Protein AF-A0A4Q3YS38-F1 (afdb_monomer)

Secondary structure (DSSP, 8-state):
--HHHHHHHHHHHHHHHHHHHHHHT-----HHHHHHHHHHHHHHHHHHHHHTTT------------TTSSHHHHHHHHHHHHHHHHHHTT--TT--EEEEEE--TT--HHHHHHHHHHHTT----S---HHHHHHHHHHHHHHTTEEEEEEE--

Solvent-accessible surface area (backbone atoms only — not comparable to full-atom values): 9127 Å² total; per-residue (Å²): 134,53,74,68,57,53,52,52,51,51,51,56,50,50,56,50,51,53,55,51,54,61,50,73,73,56,84,75,92,42,73,68,50,52,54,52,38,54,46,47,51,52,43,53,55,51,46,49,62,30,49,80,69,75,43,79,87,77,78,87,75,84,88,86,76,65,89,89,71,49,62,68,62,46,48,56,49,42,51,50,55,49,37,52,50,31,54,76,69,76,49,49,94,68,24,54,42,68,50,68,24,74,37,63,74,84,57,50,73,54,50,46,44,44,36,46,33,46,70,75,71,43,87,71,82,74,97,72,56,54,69,59,43,52,56,46,46,55,52,49,36,58,76,68,33,40,52,46,76,45,76,40,66,108

Structure (mmCIF, N/CA/C/O backbone):
data_AF-A0A4Q3YS38-F1
#
_entry.id   AF-A0A4Q3YS38-F1
#
loop_
_atom_site.group_PDB
_atom_site.id
_atom_site.type_symbol
_atom_site.label_atom_id
_atom_site.label_alt_id
_atom_site.label_comp_id
_atom_site.label_asym_id
_atom_site.label_entity_id
_atom_site.label_seq_id
_atom_site.pdbx_PDB_ins_code
_atom_site.Cartn_x
_atom_site.Cartn_y
_atom_site.Cartn_z
_atom_site.occupancy
_atom_site.B_iso_or_equiv
_atom_site.auth_seq_id
_atom_site.auth_comp_id
_atom_site.auth_asym_id
_atom_site.auth_atom_id
_atom_site.pdbx_PDB_model_num
ATOM 1 N N . MET A 1 1 ? 23.294 -2.837 -49.234 1.00 59.84 1 MET A N 1
ATOM 2 C CA . MET A 1 1 ? 23.012 -3.789 -48.146 1.00 59.84 1 MET A CA 1
ATOM 3 C C . MET A 1 1 ? 22.256 -4.953 -48.753 1.00 59.84 1 MET A C 1
ATOM 5 O O . MET A 1 1 ? 21.204 -4.727 -49.343 1.00 59.84 1 MET A O 1
ATOM 9 N N . THR A 1 2 ? 22.834 -6.148 -48.736 1.00 78.81 2 THR A N 1
ATOM 10 C CA . THR A 1 2 ? 22.194 -7.347 -49.299 1.00 78.81 2 THR A CA 1
ATOM 11 C C . THR A 1 2 ? 21.114 -7.867 -48.346 1.00 78.81 2 THR A C 1
ATOM 13 O O . THR A 1 2 ? 21.154 -7.606 -47.143 1.00 78.81 2 THR A O 1
ATOM 16 N N . THR A 1 3 ? 20.136 -8.619 -48.854 1.00 80.50 3 THR A N 1
ATOM 17 C CA . THR A 1 3 ? 19.065 -9.211 -48.030 1.00 80.50 3 THR A CA 1
ATOM 18 C C . THR A 1 3 ? 19.622 -10.068 -46.884 1.00 80.50 3 THR A C 1
ATOM 20 O O . THR A 1 3 ? 19.080 -10.053 -45.783 1.00 80.50 3 THR A O 1
ATOM 23 N N . ASN A 1 4 ? 20.758 -10.739 -47.099 1.00 79.56 4 ASN A N 1
ATOM 24 C CA . ASN A 1 4 ? 21.437 -11.531 -46.069 1.00 79.56 4 ASN A CA 1
ATOM 25 C C . ASN A 1 4 ? 22.068 -10.668 -44.964 1.00 79.56 4 ASN A C 1
ATOM 27 O O . ASN A 1 4 ? 22.013 -11.041 -43.794 1.00 79.56 4 ASN A O 1
ATOM 31 N N . GLU A 1 5 ? 22.611 -9.497 -45.305 1.00 80.94 5 GLU A N 1
ATOM 32 C CA . GLU A 1 5 ? 23.107 -8.534 -44.311 1.00 80.94 5 GLU A CA 1
ATOM 33 C C . GLU A 1 5 ? 21.957 -7.969 -43.465 1.00 80.94 5 GLU A C 1
ATOM 35 O O . GLU A 1 5 ? 22.089 -7.851 -42.247 1.00 80.94 5 GLU A O 1
ATOM 40 N N . ALA A 1 6 ? 20.806 -7.683 -44.085 1.00 82.94 6 ALA A N 1
ATOM 41 C CA . ALA A 1 6 ? 19.613 -7.213 -43.379 1.00 82.94 6 ALA A CA 1
ATOM 42 C C . ALA A 1 6 ? 19.082 -8.254 -42.376 1.00 82.94 6 ALA A C 1
ATOM 44 O O . ALA A 1 6 ? 18.800 -7.918 -41.225 1.00 82.94 6 ALA A O 1
ATOM 45 N N . LEU A 1 7 ? 19.003 -9.525 -42.789 1.00 85.75 7 LEU A N 1
ATOM 46 C CA . LEU A 1 7 ? 18.562 -10.635 -41.936 1.00 85.75 7 LEU A CA 1
ATOM 47 C C . LEU A 1 7 ? 19.502 -10.855 -40.743 1.00 85.75 7 LEU A C 1
ATOM 49 O O . LEU A 1 7 ? 19.035 -11.007 -39.614 1.00 85.75 7 LEU A O 1
ATOM 53 N N . ALA A 1 8 ? 20.820 -10.798 -40.961 1.00 87.38 8 ALA A N 1
ATOM 54 C CA . ALA A 1 8 ? 21.804 -10.937 -39.887 1.00 87.38 8 ALA A CA 1
ATOM 55 C C . ALA A 1 8 ? 21.721 -9.792 -38.858 1.00 87.38 8 ALA A C 1
ATOM 57 O O . ALA A 1 8 ? 21.836 -10.023 -37.651 1.00 87.38 8 ALA A O 1
ATOM 58 N N . VAL A 1 9 ? 21.486 -8.555 -39.316 1.00 91.12 9 VAL A N 1
ATOM 59 C CA . VAL A 1 9 ? 21.281 -7.394 -38.432 1.00 91.12 9 VAL A CA 1
ATOM 60 C C . VAL A 1 9 ? 19.989 -7.534 -37.626 1.00 91.12 9 VAL A C 1
ATOM 62 O O . VAL A 1 9 ? 20.001 -7.284 -36.417 1.00 91.12 9 VAL A O 1
ATOM 65 N N . MET A 1 10 ? 18.892 -7.964 -38.255 1.00 88.94 10 MET A N 1
ATOM 66 C CA . MET A 1 10 ? 17.620 -8.196 -37.563 1.00 88.94 10 MET A CA 1
ATOM 67 C C . MET A 1 10 ? 17.743 -9.273 -36.485 1.00 88.9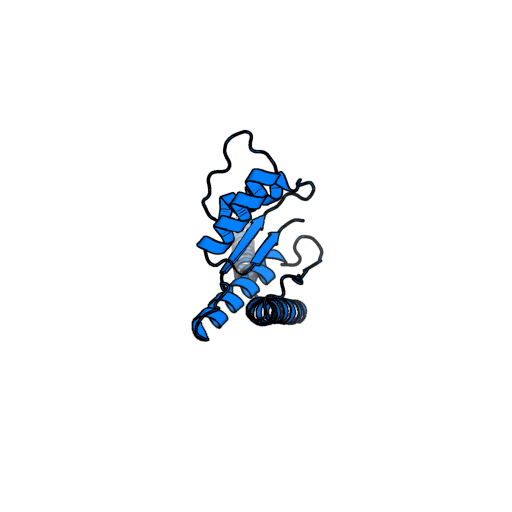4 10 MET A C 1
ATOM 69 O O . MET A 1 10 ? 17.306 -9.046 -35.358 1.00 88.94 10 MET A O 1
ATOM 73 N N . GLU A 1 11 ? 18.384 -10.402 -36.790 1.00 90.38 11 GLU A N 1
ATOM 74 C CA . GLU A 1 11 ? 18.528 -11.494 -35.825 1.00 90.38 11 GLU A CA 1
ATOM 75 C C . GLU A 1 11 ? 19.412 -11.084 -34.640 1.00 90.38 11 GLU A C 1
ATOM 77 O O . GLU A 1 11 ? 19.031 -11.261 -33.485 1.00 90.38 11 GLU A O 1
ATOM 82 N N . LYS A 1 12 ? 20.530 -10.390 -34.896 1.00 91.19 12 LYS A N 1
ATOM 83 C CA . LYS A 1 12 ? 21.373 -9.823 -33.829 1.00 91.19 12 LYS A CA 1
ATOM 84 C C . LYS A 1 12 ? 20.609 -8.829 -32.948 1.00 91.19 12 LYS A C 1
ATOM 86 O O . LYS A 1 12 ? 20.839 -8.770 -31.740 1.00 91.19 12 LYS A O 1
ATOM 91 N N . THR A 1 13 ? 19.725 -8.033 -33.547 1.00 90.69 13 THR A N 1
ATOM 92 C CA . THR A 1 13 ? 18.897 -7.055 -32.824 1.00 90.69 13 THR A CA 1
ATOM 93 C C . THR A 1 13 ? 17.852 -7.758 -31.962 1.00 90.69 13 THR A C 1
ATOM 95 O O . THR A 1 13 ? 17.691 -7.403 -30.797 1.00 90.69 13 THR A O 1
ATOM 98 N N . ARG A 1 14 ? 17.211 -8.807 -32.491 1.00 89.94 14 ARG A N 1
ATOM 99 C CA . ARG A 1 14 ? 16.252 -9.643 -31.760 1.00 89.94 14 ARG A CA 1
ATOM 100 C C . ARG A 1 14 ? 16.896 -10.327 -30.555 1.00 89.94 14 ARG A C 1
ATOM 102 O O . ARG A 1 14 ? 16.343 -10.243 -29.464 1.00 89.94 14 ARG A O 1
ATOM 109 N N . THR A 1 15 ? 18.071 -10.938 -30.716 1.00 91.38 15 THR A N 1
ATOM 110 C CA . THR A 1 15 ? 18.779 -11.597 -29.604 1.00 91.38 15 THR A CA 1
ATOM 111 C C . THR A 1 15 ? 19.145 -10.612 -28.498 1.00 91.38 15 THR A C 1
ATOM 113 O O . THR A 1 15 ? 18.986 -10.922 -27.321 1.00 91.38 15 THR A O 1
ATOM 116 N N . LYS A 1 16 ? 19.589 -9.399 -28.858 1.00 89.12 16 LYS A N 1
ATOM 117 C CA . LYS A 1 16 ? 19.848 -8.337 -27.875 1.00 89.12 16 LYS A CA 1
ATOM 118 C C . LYS A 1 16 ? 18.577 -7.915 -27.144 1.00 89.12 16 LYS A C 1
ATOM 120 O O . LYS A 1 16 ? 18.598 -7.849 -25.924 1.00 89.12 16 LYS A O 1
ATOM 125 N N . ALA A 1 17 ? 17.487 -7.672 -27.873 1.00 86.50 17 ALA A N 1
ATOM 126 C CA . ALA A 1 17 ? 16.210 -7.292 -27.275 1.00 86.50 17 ALA A CA 1
ATOM 127 C C . ALA A 1 17 ? 15.680 -8.376 -26.320 1.00 86.50 17 ALA A C 1
ATOM 129 O O . ALA A 1 17 ? 15.228 -8.051 -25.229 1.00 86.50 17 ALA A O 1
ATOM 130 N N . ALA A 1 18 ? 15.806 -9.655 -26.690 1.00 85.75 18 ALA A N 1
ATOM 131 C CA . ALA A 1 18 ? 15.428 -10.776 -25.833 1.00 85.75 18 ALA A CA 1
ATOM 132 C C . ALA A 1 18 ? 16.286 -10.857 -24.559 1.00 85.75 18 ALA A C 1
ATOM 134 O O . ALA A 1 18 ? 15.753 -11.076 -23.477 1.00 85.75 18 ALA A O 1
ATOM 135 N N . ALA A 1 19 ? 17.602 -10.643 -24.669 1.00 83.31 19 ALA A N 1
ATOM 136 C CA . ALA A 1 19 ? 18.494 -10.624 -23.511 1.00 83.31 19 ALA A CA 1
ATOM 137 C C . ALA A 1 19 ? 18.219 -9.432 -22.578 1.00 83.31 19 ALA A C 1
ATOM 139 O O . ALA A 1 19 ? 18.243 -9.599 -21.364 1.00 83.31 19 ALA A O 1
ATOM 140 N N . THR A 1 20 ? 17.930 -8.247 -23.127 1.00 81.69 20 THR A N 1
ATOM 141 C CA . THR A 1 20 ? 17.523 -7.076 -22.335 1.00 81.69 20 THR A CA 1
ATOM 142 C C . THR A 1 20 ? 16.200 -7.331 -21.618 1.00 81.69 20 THR A C 1
ATOM 144 O O . THR A 1 20 ? 16.141 -7.146 -20.411 1.00 81.69 20 THR A O 1
ATOM 147 N N . ALA A 1 21 ? 15.190 -7.858 -22.317 1.00 79.81 21 ALA A N 1
ATOM 148 C CA . ALA A 1 21 ? 13.904 -8.194 -21.707 1.00 79.81 21 ALA A CA 1
ATOM 149 C C . ALA A 1 21 ? 14.044 -9.237 -20.583 1.00 79.81 21 ALA A C 1
ATOM 151 O O . ALA A 1 21 ? 13.410 -9.116 -19.543 1.00 79.81 21 ALA A O 1
ATOM 152 N N . ALA A 1 22 ? 14.926 -10.230 -20.746 1.00 79.62 22 ALA A N 1
ATOM 153 C CA . ALA A 1 22 ? 15.203 -11.205 -19.690 1.00 79.62 22 ALA A CA 1
ATOM 154 C C . ALA A 1 22 ? 15.854 -10.578 -18.441 1.00 79.62 22 ALA A C 1
ATOM 156 O O . ALA A 1 22 ? 15.695 -11.099 -17.338 1.00 79.62 22 ALA A O 1
ATOM 157 N N . LEU A 1 23 ? 16.600 -9.479 -18.603 1.00 76.00 23 LEU A N 1
ATOM 158 C CA . LEU A 1 23 ? 17.175 -8.726 -17.487 1.00 76.00 23 LEU A CA 1
ATOM 159 C C . LEU A 1 23 ? 16.160 -7.776 -16.841 1.00 76.00 23 LEU A C 1
ATOM 161 O O . LEU A 1 23 ? 16.279 -7.532 -15.643 1.00 76.00 23 LEU A O 1
ATOM 165 N N . ASP A 1 24 ? 15.166 -7.287 -17.588 1.00 69.50 24 ASP A N 1
ATOM 166 C CA . ASP A 1 24 ? 14.082 -6.453 -17.047 1.00 69.50 24 ASP A CA 1
ATOM 167 C C . ASP A 1 24 ? 13.241 -7.212 -16.001 1.00 69.50 24 ASP A C 1
ATOM 169 O O . ASP A 1 24 ? 12.762 -6.614 -15.036 1.00 69.50 24 ASP A O 1
ATOM 173 N N . ASP A 1 25 ? 13.132 -8.538 -16.134 1.00 69.94 25 ASP A N 1
ATOM 174 C CA . ASP A 1 25 ? 12.451 -9.406 -15.163 1.00 69.94 25 ASP A CA 1
ATOM 175 C C . ASP A 1 25 ? 13.302 -9.716 -13.915 1.00 69.94 25 ASP A C 1
ATOM 177 O O . ASP A 1 25 ? 12.787 -10.204 -12.901 1.00 69.94 25 ASP A O 1
ATOM 181 N N . PHE A 1 26 ? 14.614 -9.452 -13.952 1.00 77.94 26 PHE A N 1
ATOM 182 C CA . PHE A 1 26 ? 15.507 -9.794 -12.850 1.00 77.94 26 PHE A CA 1
ATOM 183 C C . PHE A 1 26 ? 15.586 -8.667 -11.818 1.00 77.94 26 PHE A C 1
ATOM 185 O O . PHE A 1 26 ? 16.165 -7.604 -12.040 1.00 77.94 26 PHE A O 1
ATOM 192 N N . PHE A 1 27 ? 15.060 -8.928 -10.622 1.00 81.56 27 PHE A N 1
ATOM 193 C CA . PHE A 1 27 ? 15.185 -7.995 -9.510 1.00 81.56 27 PHE A CA 1
ATOM 194 C C . PHE A 1 27 ? 16.528 -8.149 -8.792 1.00 81.56 27 PHE A C 1
ATOM 196 O O . PHE A 1 27 ? 16.798 -9.177 -8.167 1.00 81.56 27 PHE A O 1
ATOM 203 N N . PHE A 1 28 ? 17.317 -7.078 -8.790 1.00 83.94 28 PHE A N 1
ATOM 204 C CA . PHE A 1 28 ? 18.528 -6.964 -7.985 1.00 83.94 28 PHE A CA 1
ATOM 205 C C . PHE A 1 28 ? 18.205 -6.346 -6.624 1.00 83.94 28 PHE A C 1
ATOM 207 O O . PHE A 1 28 ? 17.649 -5.250 -6.547 1.00 83.94 28 PHE A O 1
ATOM 214 N N . GLU A 1 29 ? 18.572 -7.030 -5.540 1.00 86.50 29 GLU A N 1
ATOM 215 C CA . GLU A 1 29 ? 18.450 -6.460 -4.200 1.00 86.50 29 GLU A CA 1
ATOM 216 C C . GLU A 1 29 ? 19.441 -5.305 -4.039 1.00 86.50 29 GLU A C 1
ATOM 218 O O . GLU A 1 29 ? 20.658 -5.483 -4.067 1.00 86.50 29 GLU A O 1
ATOM 223 N N . THR A 1 30 ? 18.899 -4.098 -3.903 1.00 90.56 30 THR A N 1
ATOM 224 C CA . THR A 1 30 ? 19.669 -2.875 -3.686 1.00 90.56 30 THR A CA 1
ATOM 225 C C . THR A 1 30 ? 19.660 -2.487 -2.213 1.00 90.56 30 THR A C 1
ATOM 227 O O . THR A 1 30 ? 18.808 -2.918 -1.431 1.00 90.56 30 THR A O 1
ATOM 230 N N . GLU A 1 31 ? 20.570 -1.597 -1.823 1.00 92.88 31 GLU A N 1
ATOM 231 C CA . GLU A 1 31 ? 20.527 -0.994 -0.491 1.00 92.88 31 GLU A CA 1
ATOM 232 C C . GLU A 1 31 ? 19.193 -0.276 -0.231 1.00 92.88 31 GLU A C 1
ATOM 234 O O . GLU A 1 31 ? 18.623 -0.410 0.851 1.00 92.88 31 GLU A O 1
ATOM 239 N N . THR A 1 32 ? 18.645 0.417 -1.235 1.00 92.88 32 THR A N 1
ATOM 240 C CA . THR A 1 32 ? 17.335 1.072 -1.140 1.00 92.88 32 THR A CA 1
ATOM 241 C C . THR A 1 32 ? 16.217 0.073 -0.855 1.00 92.88 32 THR A C 1
ATOM 243 O O . THR A 1 32 ? 15.387 0.339 0.015 1.00 92.88 32 THR A O 1
ATOM 246 N N . HIS A 1 33 ? 16.221 -1.088 -1.523 1.00 94.50 33 HIS A N 1
ATOM 247 C CA . HIS A 1 33 ? 15.271 -2.167 -1.241 1.00 94.50 33 HIS A CA 1
ATOM 248 C C . HIS A 1 33 ? 15.381 -2.649 0.210 1.00 94.50 33 HIS A C 1
ATOM 250 O O . HIS A 1 33 ? 14.375 -2.739 0.913 1.00 94.50 33 HIS A O 1
ATOM 256 N N . ARG A 1 34 ? 16.605 -2.899 0.690 1.00 95.50 34 ARG A N 1
ATOM 257 C CA . ARG A 1 34 ? 16.840 -3.337 2.071 1.00 95.50 34 ARG A CA 1
ATOM 258 C C . ARG A 1 34 ? 16.312 -2.321 3.090 1.00 95.50 34 ARG A C 1
ATOM 260 O O . ARG A 1 34 ? 15.600 -2.707 4.014 1.00 95.50 34 ARG A O 1
ATOM 267 N N . LEU A 1 35 ? 16.607 -1.035 2.892 1.00 96.00 35 LEU A N 1
ATOM 268 C CA . LEU A 1 35 ? 16.180 0.035 3.798 1.00 96.00 35 LEU A CA 1
ATOM 269 C C . LEU A 1 35 ? 14.656 0.188 3.846 1.00 96.00 35 LEU A C 1
ATOM 271 O O . LEU A 1 35 ? 14.083 0.296 4.933 1.00 96.00 35 LEU A O 1
ATOM 275 N N . ILE A 1 36 ? 13.977 0.184 2.691 1.00 96.25 36 ILE A N 1
ATOM 276 C CA . ILE A 1 36 ? 12.514 0.308 2.682 1.00 96.25 36 ILE A CA 1
ATOM 277 C C . ILE A 1 36 ? 11.847 -0.941 3.260 1.00 96.25 36 ILE A C 1
ATOM 279 O O . ILE A 1 36 ? 10.871 -0.809 3.997 1.00 96.25 36 ILE A O 1
ATOM 283 N N . ARG A 1 37 ? 12.410 -2.134 3.023 1.00 97.44 37 ARG A N 1
ATOM 284 C CA . ARG A 1 37 ? 11.943 -3.381 3.638 1.00 97.44 37 ARG A CA 1
ATOM 285 C C . ARG A 1 37 ? 12.011 -3.308 5.158 1.00 97.44 37 ARG A C 1
ATOM 287 O O . ARG A 1 37 ? 10.997 -3.498 5.823 1.00 97.44 37 ARG A O 1
ATOM 294 N N . GLU A 1 38 ? 13.174 -2.969 5.711 1.00 97.19 38 GLU A N 1
ATOM 295 C CA . GLU A 1 38 ? 13.355 -2.808 7.161 1.00 97.19 38 GLU A CA 1
ATOM 296 C C . GLU A 1 38 ? 12.399 -1.757 7.738 1.00 97.19 38 GLU A C 1
ATOM 298 O O . GLU A 1 38 ? 11.798 -1.953 8.802 1.00 97.19 38 GLU A O 1
ATOM 303 N N . ARG A 1 39 ? 12.191 -0.650 7.015 1.00 97.31 39 ARG A N 1
ATOM 304 C CA . ARG A 1 39 ? 11.251 0.391 7.431 1.00 97.31 39 ARG A CA 1
ATOM 305 C C . ARG A 1 39 ? 9.802 -0.100 7.449 1.00 97.31 39 ARG A C 1
ATOM 307 O O . ARG A 1 39 ? 9.102 0.172 8.421 1.00 97.31 39 ARG A O 1
ATOM 314 N N . VAL A 1 40 ? 9.347 -0.796 6.410 1.00 97.38 40 VAL A N 1
ATOM 315 C CA . VAL A 1 40 ? 7.981 -1.339 6.342 1.00 97.38 40 VAL A CA 1
ATOM 316 C C . VAL A 1 40 ? 7.765 -2.363 7.453 1.00 97.38 40 VAL A C 1
ATOM 318 O O . VAL A 1 40 ? 6.810 -2.237 8.217 1.00 97.38 40 VAL A O 1
ATOM 321 N N . PHE A 1 41 ? 8.692 -3.309 7.610 1.00 97.31 41 PHE A N 1
ATOM 322 C CA . PHE A 1 41 ? 8.597 -4.363 8.620 1.00 97.31 41 PHE A CA 1
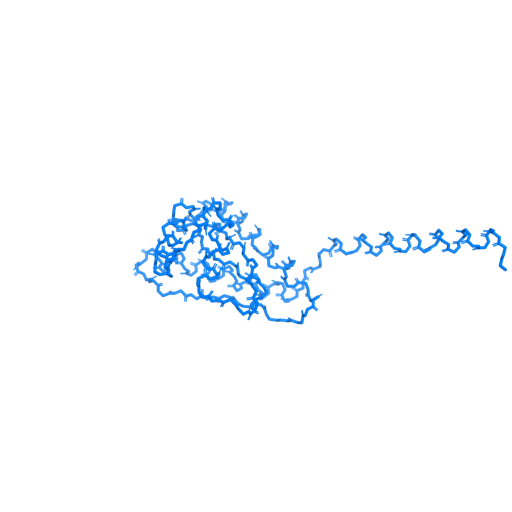ATOM 323 C C . PHE A 1 41 ? 8.551 -3.761 10.027 1.00 97.31 41 PHE A C 1
ATOM 325 O O . PHE A 1 41 ? 7.642 -4.052 10.799 1.00 97.31 41 PHE A O 1
ATOM 332 N N . SER A 1 42 ? 9.473 -2.848 10.347 1.00 96.81 42 SER A N 1
ATOM 333 C CA . SER A 1 42 ? 9.507 -2.208 11.668 1.00 96.81 42 SER A CA 1
ATOM 334 C C . SER A 1 42 ? 8.244 -1.402 11.985 1.00 96.81 42 SER A C 1
ATOM 336 O O . SER A 1 42 ? 7.789 -1.413 13.128 1.00 96.81 42 SER A O 1
ATOM 338 N N . VAL A 1 43 ? 7.650 -0.717 11.001 1.00 96.81 43 VAL A N 1
ATOM 339 C CA . VAL A 1 43 ? 6.395 0.028 11.194 1.00 96.81 43 VAL A CA 1
ATOM 340 C C . VAL A 1 43 ? 5.228 -0.915 11.481 1.00 96.81 43 VAL A C 1
ATOM 342 O O . VAL A 1 43 ? 4.438 -0.631 12.383 1.00 96.81 43 VAL A O 1
ATOM 345 N N . LEU A 1 44 ? 5.127 -2.028 10.755 1.00 96.44 44 LEU A N 1
ATOM 346 C CA . LEU A 1 44 ? 4.028 -2.980 10.912 1.00 96.44 44 LEU A CA 1
ATOM 347 C C . LEU A 1 44 ? 4.129 -3.770 12.224 1.00 96.44 44 LEU A C 1
ATOM 349 O O . LEU A 1 44 ? 3.131 -3.897 12.931 1.00 96.44 44 LEU A O 1
ATOM 353 N N . GLU A 1 45 ? 5.329 -4.194 12.622 1.00 95.31 45 GLU A N 1
ATOM 354 C CA . GLU A 1 45 ? 5.549 -4.849 13.922 1.00 95.31 45 GLU A CA 1
ATOM 355 C C . GLU A 1 45 ? 5.319 -3.889 15.102 1.00 95.31 45 GLU A C 1
ATOM 357 O O . GLU A 1 45 ? 4.724 -4.247 16.127 1.00 95.31 45 GLU A O 1
ATOM 362 N N . ALA A 1 46 ? 5.727 -2.623 14.956 1.00 95.25 46 ALA A N 1
ATOM 363 C CA . ALA A 1 46 ? 5.432 -1.603 15.956 1.00 95.25 46 ALA A CA 1
ATOM 364 C C . ALA A 1 46 ? 3.923 -1.339 16.065 1.00 95.25 46 ALA A C 1
ATOM 366 O O . ALA A 1 46 ? 3.419 -1.177 17.178 1.00 95.25 46 ALA A O 1
ATOM 367 N N . ARG A 1 47 ? 3.200 -1.302 14.936 1.00 95.19 47 ARG A N 1
ATOM 368 C CA . ARG A 1 47 ? 1.735 -1.181 14.909 1.00 95.19 47 ARG A CA 1
ATOM 369 C C . ARG A 1 47 ? 1.078 -2.322 15.677 1.00 95.19 47 ARG A C 1
ATOM 371 O O . ARG A 1 47 ? 0.248 -2.042 16.537 1.00 95.19 47 ARG A O 1
ATOM 378 N N . GLU A 1 48 ? 1.472 -3.562 15.406 1.00 94.62 48 GLU A N 1
ATOM 379 C CA . GLU A 1 48 ? 0.936 -4.753 16.075 1.00 94.62 48 GLU A CA 1
ATOM 380 C C . GLU A 1 48 ? 1.060 -4.637 17.603 1.00 94.62 48 GLU A C 1
ATOM 382 O O . GLU A 1 48 ? 0.073 -4.679 18.338 1.00 94.62 48 GLU A O 1
ATOM 387 N N . THR A 1 49 ? 2.276 -4.351 18.077 1.00 94.25 49 THR A N 1
ATOM 388 C CA . THR A 1 49 ? 2.578 -4.212 19.511 1.00 94.25 49 THR A CA 1
ATOM 389 C C . THR A 1 49 ? 1.812 -3.055 20.164 1.00 94.25 49 THR A C 1
ATOM 391 O O . THR A 1 49 ? 1.453 -3.112 21.343 1.00 94.25 49 THR A O 1
ATOM 394 N N . ARG A 1 50 ? 1.585 -1.966 19.422 1.00 95.25 50 ARG A N 1
ATOM 395 C CA . ARG A 1 50 ? 0.863 -0.782 19.909 1.00 95.25 50 ARG A CA 1
ATOM 396 C C . ARG A 1 50 ? -0.634 -1.037 20.013 1.00 95.25 50 ARG A C 1
ATOM 398 O O . ARG A 1 50 ? -1.221 -0.699 21.040 1.00 95.25 50 ARG A O 1
ATOM 405 N N . LEU A 1 51 ? -1.230 -1.663 19.000 1.00 94.31 51 LEU A N 1
ATOM 406 C CA . LEU A 1 51 ? -2.651 -2.004 19.002 1.00 94.31 51 LEU A CA 1
ATOM 407 C C . LEU A 1 51 ? -2.992 -2.984 20.128 1.00 94.31 51 LEU A C 1
ATOM 409 O O . LEU A 1 51 ? -3.975 -2.754 20.830 1.00 94.31 51 LEU A O 1
ATOM 413 N N . ALA A 1 52 ? -2.115 -3.954 20.415 1.00 94.62 52 ALA A N 1
ATOM 414 C CA . ALA A 1 52 ? -2.251 -4.856 21.566 1.00 94.62 52 ALA A CA 1
ATOM 415 C C . ALA A 1 52 ? -2.310 -4.123 22.926 1.00 94.62 52 ALA A C 1
ATOM 417 O O . ALA A 1 52 ? -2.779 -4.669 23.921 1.00 94.62 52 ALA A O 1
ATOM 418 N N . ARG A 1 53 ? -1.839 -2.870 22.986 1.00 95.81 53 ARG A N 1
ATOM 419 C CA . ARG A 1 53 ? -1.864 -2.006 24.179 1.00 95.81 53 ARG A CA 1
ATOM 420 C C . ARG A 1 53 ? -2.929 -0.907 24.107 1.00 95.81 53 ARG A C 1
ATOM 422 O O . ARG A 1 53 ? -2.916 -0.003 24.938 1.00 95.81 53 ARG A O 1
ATOM 429 N N . GLY A 1 54 ? -3.808 -0.935 23.104 1.00 94.50 54 GLY A N 1
ATOM 430 C CA . GLY A 1 54 ? -4.816 0.105 22.880 1.00 94.50 54 GLY A CA 1
ATOM 431 C C . GLY A 1 54 ? -4.238 1.449 22.417 1.00 94.50 54 GLY A C 1
ATOM 432 O O . GLY A 1 54 ? -4.873 2.486 22.601 1.00 94.50 54 GLY A O 1
ATOM 433 N N . LEU A 1 55 ? -3.032 1.461 21.837 1.00 93.69 55 LEU A N 1
ATOM 434 C CA . LEU A 1 55 ? -2.394 2.669 21.309 1.00 93.69 55 LEU A CA 1
ATOM 435 C C . LEU A 1 55 ? -2.677 2.805 19.808 1.00 93.69 55 LEU A C 1
ATOM 437 O O . LEU A 1 55 ? -2.198 2.012 18.999 1.00 93.69 55 LEU A O 1
ATOM 441 N N . TYR A 1 56 ? -3.427 3.843 19.433 1.00 88.81 56 TYR A N 1
ATOM 442 C CA . TYR A 1 56 ? -3.956 3.986 18.071 1.00 88.81 56 TYR A CA 1
ATOM 443 C C . TYR A 1 56 ? -3.130 4.867 17.130 1.00 88.81 56 TYR A C 1
ATOM 445 O O . TYR A 1 56 ? -3.343 4.803 15.924 1.00 88.81 56 TYR A O 1
ATOM 453 N N . GLU A 1 57 ? -2.181 5.663 17.628 1.00 88.12 57 GLU A N 1
ATOM 454 C CA . GLU A 1 57 ? -1.306 6.462 16.759 1.00 88.12 57 GLU A CA 1
ATOM 455 C C . GLU A 1 57 ? -0.410 5.536 15.913 1.00 88.12 57 GLU A C 1
ATOM 457 O O . GLU A 1 57 ? 0.282 4.664 16.454 1.00 88.12 57 GLU A O 1
ATOM 462 N N . GLN A 1 58 ? -0.415 5.751 14.594 1.00 84.06 58 GLN A N 1
ATOM 463 C CA . GLN A 1 58 ? 0.287 4.931 13.605 1.00 84.06 58 GLN A CA 1
ATOM 464 C C . GLN A 1 58 ? 1.424 5.698 12.931 1.00 84.06 58 GLN A C 1
ATOM 466 O O . GLN A 1 58 ? 1.392 6.922 12.817 1.00 84.06 58 GLN A O 1
ATOM 471 N N . LYS A 1 59 ? 2.429 4.961 12.456 1.00 92.00 59 LYS A N 1
ATOM 472 C CA . LYS A 1 59 ? 3.520 5.493 11.629 1.00 92.00 59 LYS A CA 1
ATOM 473 C C . LYS A 1 59 ? 3.392 4.963 10.204 1.00 92.00 59 LYS A C 1
ATOM 475 O O . LYS A 1 59 ? 2.758 3.939 9.982 1.00 92.00 59 LYS A O 1
ATOM 480 N N . GLY A 1 60 ? 4.022 5.656 9.260 1.00 92.62 60 GLY A N 1
ATOM 481 C CA . GLY A 1 60 ? 4.100 5.246 7.859 1.00 92.62 60 GLY A CA 1
ATOM 482 C C . GLY A 1 60 ? 5.532 5.022 7.376 1.00 92.62 60 GLY A C 1
ATOM 483 O O . GLY A 1 60 ? 6.515 5.381 8.043 1.00 92.62 60 GLY A O 1
ATOM 484 N N . ALA A 1 61 ? 5.627 4.445 6.184 1.00 94.88 61 ALA A N 1
ATOM 485 C CA . ALA A 1 61 ? 6.828 4.385 5.365 1.00 94.88 61 ALA A CA 1
ATOM 486 C C . ALA A 1 61 ? 6.563 5.144 4.059 1.00 94.88 61 ALA A C 1
ATOM 488 O O . ALA A 1 61 ? 5.441 5.124 3.559 1.00 94.88 61 ALA A O 1
ATOM 489 N N . ALA A 1 62 ? 7.583 5.811 3.525 1.00 94.31 62 ALA A N 1
ATOM 490 C CA . ALA A 1 62 ? 7.501 6.512 2.251 1.00 94.31 62 ALA A CA 1
ATOM 491 C C . ALA A 1 62 ? 8.733 6.168 1.415 1.00 94.31 62 ALA A C 1
ATOM 493 O O . ALA A 1 62 ? 9.858 6.225 1.917 1.00 94.31 62 ALA A O 1
ATOM 494 N N . LEU A 1 63 ? 8.510 5.819 0.149 1.00 94.69 63 LEU A N 1
ATOM 495 C CA . LEU A 1 63 ? 9.558 5.569 -0.833 1.00 94.69 63 LEU A CA 1
ATOM 496 C C . LEU A 1 63 ? 9.477 6.648 -1.912 1.00 94.69 63 LEU A C 1
ATOM 498 O O . LEU A 1 63 ? 8.544 6.669 -2.708 1.00 94.69 63 LEU A O 1
ATOM 502 N N . ILE A 1 64 ? 10.459 7.546 -1.930 1.00 92.75 64 ILE A N 1
ATOM 503 C CA . ILE A 1 64 ? 10.493 8.697 -2.837 1.00 92.75 64 ILE A CA 1
ATOM 504 C C . ILE A 1 64 ? 11.652 8.516 -3.811 1.00 92.75 64 ILE A C 1
ATOM 506 O O . ILE A 1 64 ? 12.769 8.188 -3.417 1.00 92.75 64 ILE A O 1
ATOM 510 N N . GLY A 1 65 ? 11.384 8.733 -5.094 1.00 90.88 65 GLY A N 1
ATOM 511 C CA . GLY A 1 65 ? 12.371 8.583 -6.155 1.00 90.88 65 GLY A CA 1
ATOM 512 C C . GLY A 1 65 ? 11.789 8.929 -7.524 1.00 90.88 65 GLY A C 1
ATOM 513 O O . GLY A 1 65 ? 10.563 9.004 -7.665 1.00 90.88 65 GLY A O 1
ATOM 514 N N . PRO A 1 66 ? 12.641 9.133 -8.541 1.00 91.12 66 PRO A N 1
ATOM 515 C CA . PRO A 1 66 ? 12.200 9.516 -9.878 1.00 91.12 66 PRO A CA 1
ATOM 516 C C . PRO A 1 66 ? 11.302 8.451 -10.530 1.00 91.12 66 PRO A C 1
ATOM 518 O O . PRO A 1 66 ? 11.243 7.292 -10.105 1.00 91.12 66 PRO A O 1
ATOM 521 N N . ALA A 1 67 ? 10.560 8.844 -11.567 1.00 88.00 67 ALA A N 1
ATOM 522 C CA . ALA A 1 67 ? 9.817 7.893 -12.391 1.00 88.00 67 ALA A CA 1
ATOM 523 C C . ALA A 1 67 ? 10.780 6.864 -13.013 1.00 88.00 67 ALA A C 1
ATOM 525 O O . ALA A 1 67 ? 11.914 7.197 -13.355 1.00 88.00 67 ALA A O 1
ATOM 526 N N . GLY A 1 68 ? 10.349 5.605 -13.112 1.00 85.88 68 GLY A N 1
ATOM 527 C CA . GLY A 1 68 ? 11.185 4.520 -13.637 1.00 85.88 68 GLY A CA 1
ATOM 528 C C . GLY A 1 68 ? 12.274 4.002 -12.686 1.00 85.88 68 GLY A C 1
ATOM 529 O O . GLY A 1 68 ? 12.996 3.087 -13.053 1.00 85.88 68 GLY A O 1
ATOM 530 N N . SER A 1 69 ? 12.381 4.500 -11.447 1.00 88.19 69 SER A N 1
ATOM 531 C CA . SER A 1 69 ? 13.393 4.024 -10.483 1.00 88.19 69 SER A CA 1
ATOM 532 C C . SER A 1 69 ? 13.054 2.686 -9.800 1.00 88.19 69 SER A C 1
ATOM 534 O O . SER A 1 69 ? 13.664 2.347 -8.789 1.00 88.19 69 SER A O 1
ATOM 536 N N . GLY A 1 70 ? 12.029 1.967 -10.272 1.00 89.25 70 GLY A N 1
ATOM 537 C CA . GLY A 1 70 ? 11.617 0.671 -9.718 1.00 89.25 70 GLY A CA 1
ATOM 538 C C . GLY A 1 70 ? 10.858 0.717 -8.383 1.00 89.25 70 GLY A C 1
ATOM 539 O O . GLY A 1 70 ? 10.824 -0.293 -7.688 1.00 89.25 70 GLY A O 1
ATOM 540 N N . LYS A 1 71 ? 10.249 1.851 -7.994 1.00 93.38 71 LYS A N 1
ATOM 541 C CA . LYS A 1 71 ? 9.517 1.989 -6.711 1.00 93.38 71 LYS A CA 1
ATOM 542 C C . LYS A 1 71 ? 8.392 0.971 -6.552 1.00 93.38 71 LYS A C 1
ATOM 544 O O . LYS A 1 71 ? 8.377 0.247 -5.562 1.00 93.38 71 LYS A O 1
ATOM 549 N N . SER A 1 72 ? 7.501 0.888 -7.539 1.00 92.56 72 SER A N 1
ATOM 550 C CA . SER A 1 72 ? 6.369 -0.040 -7.513 1.00 92.56 72 SER A CA 1
ATOM 551 C C . SER A 1 72 ? 6.854 -1.491 -7.465 1.00 92.56 72 SER A C 1
ATOM 553 O O . SER A 1 72 ? 6.351 -2.276 -6.669 1.00 92.56 72 SER A O 1
ATOM 555 N N . THR A 1 73 ? 7.912 -1.830 -8.213 1.00 92.31 73 THR A N 1
ATOM 556 C CA . THR A 1 73 ? 8.546 -3.159 -8.173 1.00 92.31 73 THR A CA 1
ATOM 557 C C . THR A 1 73 ? 9.136 -3.480 -6.797 1.00 92.31 73 THR A C 1
ATOM 559 O O . THR A 1 73 ? 8.905 -4.565 -6.265 1.00 92.31 73 THR A O 1
ATOM 562 N N . MET A 1 74 ? 9.869 -2.537 -6.192 1.00 94.62 74 MET A N 1
ATOM 563 C CA . MET A 1 74 ? 10.417 -2.695 -4.841 1.00 94.62 74 MET A CA 1
ATOM 564 C C . MET A 1 74 ? 9.303 -2.878 -3.807 1.00 94.62 74 MET A C 1
ATOM 566 O O . MET A 1 74 ? 9.373 -3.801 -3.001 1.00 94.62 74 MET A O 1
ATOM 570 N N . MET A 1 75 ? 8.262 -2.044 -3.844 1.00 96.06 75 MET A N 1
ATOM 571 C CA . MET A 1 75 ? 7.152 -2.128 -2.894 1.00 96.06 75 MET A CA 1
ATOM 572 C C . MET A 1 75 ? 6.337 -3.408 -3.056 1.00 96.06 75 MET A C 1
ATOM 574 O O . MET A 1 75 ? 6.031 -4.041 -2.050 1.00 96.06 75 MET A O 1
ATOM 578 N N . ALA A 1 76 ? 6.050 -3.843 -4.286 1.00 95.00 76 ALA A N 1
ATOM 579 C CA . ALA A 1 76 ? 5.369 -5.114 -4.537 1.00 95.00 76 ALA A CA 1
ATOM 580 C C . ALA A 1 76 ? 6.137 -6.295 -3.926 1.00 95.00 76 ALA A C 1
ATOM 582 O O . ALA A 1 76 ? 5.542 -7.184 -3.314 1.00 95.00 76 ALA A O 1
ATOM 583 N N . ARG A 1 77 ? 7.472 -6.276 -4.031 1.00 95.50 77 ARG A N 1
ATOM 584 C CA . ARG A 1 77 ? 8.330 -7.294 -3.423 1.00 95.50 77 ARG A CA 1
ATOM 585 C C . ARG A 1 77 ? 8.332 -7.218 -1.897 1.00 95.50 77 ARG A C 1
ATOM 587 O O . ARG A 1 77 ? 8.119 -8.243 -1.261 1.00 95.50 77 ARG A O 1
ATOM 594 N N . VAL A 1 78 ? 8.504 -6.029 -1.317 1.00 97.44 78 VAL A N 1
ATOM 595 C CA . VAL A 1 78 ? 8.475 -5.829 0.144 1.00 97.44 78 VAL A CA 1
ATOM 596 C C . VAL A 1 78 ? 7.138 -6.264 0.747 1.00 97.44 78 VAL A C 1
ATOM 598 O O . VAL A 1 78 ? 7.125 -6.900 1.797 1.00 97.44 78 VAL A O 1
ATOM 601 N N . ILE A 1 79 ? 6.022 -5.945 0.085 1.00 97.69 79 ILE A N 1
ATOM 602 C CA . ILE A 1 79 ? 4.680 -6.350 0.518 1.00 97.69 79 ILE A CA 1
ATOM 603 C C . ILE A 1 79 ? 4.569 -7.873 0.538 1.00 97.69 79 ILE A C 1
ATOM 605 O O . ILE A 1 79 ? 4.188 -8.435 1.562 1.00 97.69 79 ILE A O 1
ATOM 609 N N . ARG A 1 80 ? 4.965 -8.540 -0.554 1.00 96.88 80 ARG A N 1
ATOM 610 C CA . ARG A 1 80 ? 4.948 -10.004 -0.631 1.00 96.88 80 ARG A CA 1
ATOM 611 C C . ARG A 1 80 ? 5.822 -10.638 0.453 1.00 96.88 80 ARG A C 1
ATOM 613 O O . ARG A 1 80 ? 5.360 -11.525 1.159 1.00 96.88 80 ARG A O 1
ATOM 620 N N . GLU A 1 81 ? 7.055 -10.154 0.614 1.00 96.75 81 GLU A N 1
ATOM 621 C CA . GLU A 1 81 ? 7.989 -10.645 1.637 1.00 96.75 81 GLU A CA 1
ATOM 622 C C . GLU A 1 81 ? 7.415 -10.481 3.055 1.00 96.75 81 GLU A C 1
ATOM 624 O O . GLU A 1 81 ? 7.565 -11.378 3.884 1.00 96.75 81 GLU A O 1
ATOM 629 N N . TYR A 1 82 ? 6.734 -9.364 3.340 1.00 97.50 82 TYR A N 1
ATOM 630 C CA . TYR A 1 82 ? 6.073 -9.149 4.628 1.00 97.50 82 TYR A CA 1
ATOM 631 C C . TYR A 1 82 ? 4.915 -10.125 4.850 1.00 97.50 82 TYR A C 1
ATOM 633 O O . TYR A 1 82 ? 4.853 -10.760 5.901 1.00 97.50 82 TYR A O 1
ATOM 641 N N . GLU A 1 83 ? 4.009 -10.256 3.878 1.00 96.81 83 GLU A N 1
ATOM 642 C CA . GLU A 1 83 ? 2.844 -11.140 3.989 1.00 96.81 83 GLU A CA 1
ATOM 643 C C . GLU A 1 83 ? 3.270 -12.603 4.182 1.00 96.81 83 GLU A C 1
ATOM 645 O O . GLU A 1 83 ? 2.770 -13.278 5.084 1.00 96.81 83 GLU A O 1
ATOM 650 N N . GLU A 1 84 ? 4.249 -13.071 3.401 1.00 96.69 84 GLU A N 1
ATOM 651 C CA . GLU A 1 84 ? 4.827 -14.415 3.521 1.00 96.69 84 GLU A CA 1
ATOM 652 C C . GLU A 1 84 ? 5.472 -14.635 4.897 1.00 96.69 84 GLU A C 1
ATOM 654 O O . GLU A 1 84 ? 5.193 -15.638 5.561 1.00 96.69 84 GLU A O 1
ATOM 659 N N . ALA A 1 85 ? 6.294 -13.688 5.365 1.00 96.19 85 ALA A N 1
ATOM 660 C CA . ALA A 1 85 ? 6.943 -13.776 6.673 1.00 96.19 85 ALA A CA 1
ATOM 661 C C . ALA A 1 85 ? 5.929 -13.748 7.826 1.00 96.19 85 ALA A C 1
ATOM 663 O O . ALA A 1 85 ? 6.069 -14.493 8.801 1.00 96.19 85 ALA A O 1
ATOM 664 N N . ALA A 1 86 ? 4.892 -12.918 7.724 1.00 95.12 86 ALA A N 1
ATOM 665 C CA . ALA A 1 86 ? 3.835 -12.840 8.720 1.00 95.12 86 ALA A CA 1
ATOM 666 C C . ALA A 1 86 ? 3.072 -14.166 8.815 1.00 95.12 86 ALA A C 1
ATOM 668 O O . ALA A 1 86 ? 2.911 -14.687 9.916 1.00 95.12 86 ALA A O 1
ATOM 669 N N . VAL A 1 87 ? 2.679 -14.763 7.684 1.00 94.94 87 VAL A N 1
ATOM 670 C CA . VAL A 1 87 ? 2.020 -16.082 7.658 1.00 94.94 87 VAL A CA 1
ATOM 671 C C . VAL A 1 87 ? 2.937 -17.168 8.226 1.00 94.94 87 VAL A C 1
ATOM 673 O O . VAL A 1 87 ? 2.514 -17.930 9.097 1.00 94.94 87 VAL A O 1
ATOM 676 N N . ALA A 1 88 ? 4.204 -17.207 7.805 1.00 94.94 88 ALA A N 1
ATOM 677 C CA . ALA A 1 88 ? 5.176 -18.200 8.268 1.00 94.94 88 ALA A CA 1
ATOM 678 C C . ALA A 1 88 ? 5.471 -18.113 9.778 1.00 94.94 88 ALA A C 1
ATOM 680 O O . ALA A 1 88 ? 5.846 -19.110 10.392 1.00 94.94 88 ALA A O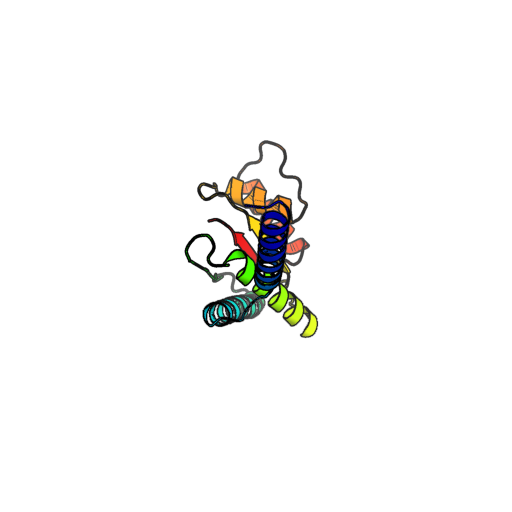 1
ATOM 681 N N . THR A 1 89 ? 5.283 -16.938 10.388 1.00 93.56 89 THR A N 1
ATOM 682 C CA . THR A 1 89 ? 5.517 -16.694 11.823 1.00 93.56 89 THR A CA 1
ATOM 683 C C . THR A 1 89 ? 4.245 -16.757 12.676 1.00 93.56 89 THR A C 1
ATOM 685 O O . THR A 1 89 ? 4.256 -16.309 13.819 1.00 93.56 89 THR A O 1
ATOM 688 N N . GLY A 1 90 ? 3.158 -17.340 12.155 1.00 88.69 90 GLY A N 1
ATOM 689 C CA . GLY A 1 90 ? 1.915 -17.563 12.908 1.00 88.69 90 GLY A CA 1
ATOM 690 C C . GLY A 1 90 ? 0.849 -16.478 12.732 1.00 88.69 90 GLY A C 1
ATOM 691 O O . GLY A 1 90 ? -0.141 -16.465 13.459 1.00 88.69 90 GLY A O 1
ATOM 692 N N . GLY A 1 91 ? 1.021 -15.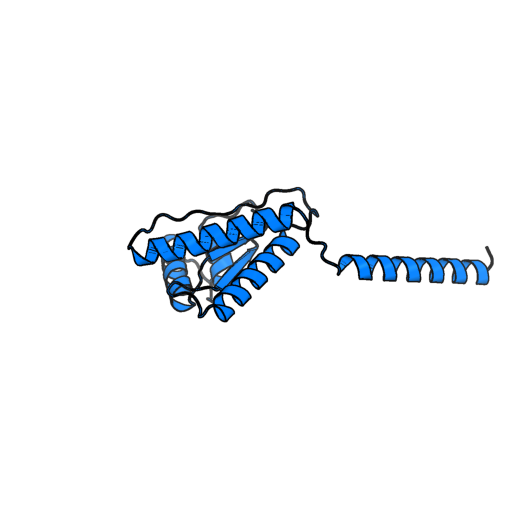588 11.756 1.00 90.31 91 GLY A N 1
ATOM 693 C CA . GLY A 1 91 ? 0.099 -14.496 11.464 1.00 90.31 91 GLY A CA 1
ATOM 694 C C . GLY A 1 91 ? 0.264 -13.298 12.399 1.00 90.31 91 GLY A C 1
ATOM 695 O O . GLY A 1 91 ? 1.242 -13.172 13.135 1.00 90.31 91 GLY A O 1
ATOM 696 N N . ARG A 1 92 ? -0.697 -12.377 12.324 1.00 93.75 92 ARG A N 1
ATOM 697 C CA . ARG A 1 92 ? -0.788 -11.161 13.142 1.00 93.75 92 ARG A CA 1
ATOM 698 C C . ARG A 1 92 ? -2.244 -10.976 13.564 1.00 93.75 92 ARG A C 1
ATOM 700 O O . ARG A 1 92 ? -3.140 -11.166 12.736 1.00 93.75 92 ARG A O 1
ATOM 707 N N . GLU A 1 93 ? -2.471 -10.627 14.826 1.00 93.38 93 GLU A N 1
ATOM 708 C CA . GLU A 1 93 ? -3.790 -10.404 15.428 1.00 93.38 93 GLU A CA 1
ATOM 709 C C . GLU A 1 93 ? -4.538 -9.290 14.688 1.00 93.38 93 GLU A C 1
ATOM 711 O O . GLU A 1 93 ? -5.696 -9.457 14.297 1.00 93.38 93 GLU A O 1
ATOM 716 N N . PHE A 1 94 ? -3.850 -8.181 14.398 1.00 93.12 94 PHE A N 1
ATOM 717 C CA . PHE A 1 94 ? -4.447 -7.007 13.751 1.00 93.12 94 PHE A CA 1
ATOM 718 C C . PHE A 1 94 ? -4.260 -6.988 12.229 1.00 93.12 94 PHE A C 1
ATOM 720 O O . PHE A 1 94 ? -4.262 -5.913 11.610 1.00 93.12 94 PHE A O 1
ATOM 727 N N . GLY A 1 95 ? -4.124 -8.180 11.640 1.00 93.81 95 GLY A N 1
ATOM 728 C CA . GLY A 1 95 ? -3.982 -8.396 10.208 1.00 93.81 95 GLY A CA 1
ATOM 729 C C . GLY A 1 95 ? -2.540 -8.344 9.715 1.00 93.81 95 GLY A C 1
ATOM 730 O O . GLY A 1 95 ? -1.675 -7.728 10.328 1.00 93.81 95 GLY A O 1
ATOM 731 N N . HIS A 1 96 ? -2.296 -8.987 8.574 1.00 94.19 96 HIS A N 1
ATOM 732 C CA . HIS A 1 96 ? -0.979 -9.038 7.922 1.00 94.19 96 HIS A CA 1
ATOM 733 C C . HIS A 1 96 ? -1.026 -8.681 6.433 1.00 94.19 96 HIS A C 1
ATOM 735 O O . HIS A 1 96 ? 0.016 -8.588 5.800 1.00 94.19 96 HIS A O 1
ATOM 741 N N . ARG A 1 97 ? -2.217 -8.476 5.861 1.00 96.25 97 ARG A N 1
ATOM 742 C CA . ARG A 1 97 ? -2.366 -8.152 4.439 1.00 96.25 97 ARG A CA 1
ATOM 743 C C . ARG A 1 97 ? -2.155 -6.666 4.184 1.00 96.25 97 ARG A C 1
ATOM 745 O O . ARG A 1 97 ? -2.614 -5.841 4.977 1.00 96.25 97 ARG A O 1
ATOM 752 N N . ILE A 1 98 ? -1.533 -6.314 3.067 1.00 97.38 98 ILE A N 1
ATOM 753 C CA . ILE A 1 98 ? -1.352 -4.929 2.632 1.00 97.38 98 ILE A CA 1
ATOM 754 C C . ILE A 1 98 ? -2.120 -4.732 1.330 1.00 97.38 98 ILE A C 1
ATOM 756 O O . ILE A 1 98 ? -1.823 -5.347 0.310 1.00 97.38 98 ILE A O 1
ATOM 760 N N . VAL A 1 99 ? -3.113 -3.844 1.348 1.00 97.12 99 VAL A N 1
ATOM 761 C CA . VAL A 1 99 ? -3.835 -3.478 0.124 1.00 97.12 99 VAL A CA 1
ATOM 762 C C . VAL A 1 99 ? -3.066 -2.386 -0.609 1.00 97.12 99 VAL A C 1
ATOM 764 O O . VAL A 1 99 ? -2.723 -1.369 -0.010 1.00 97.12 99 VAL A O 1
ATOM 767 N N . SER A 1 100 ? -2.789 -2.589 -1.895 1.00 97.06 100 SER A N 1
ATOM 768 C CA . SER A 1 100 ? -2.172 -1.574 -2.753 1.00 97.06 100 SER A CA 1
ATOM 769 C C . SER A 1 100 ? -3.233 -0.898 -3.601 1.00 97.06 100 SER A C 1
ATOM 771 O O . SER A 1 100 ? -3.996 -1.596 -4.254 1.00 97.06 100 SER A O 1
ATOM 773 N N . ALA A 1 101 ? -3.256 0.431 -3.616 1.00 95.62 101 ALA A N 1
ATOM 774 C CA . ALA A 1 101 ? -4.129 1.215 -4.479 1.00 95.62 101 ALA A CA 1
ATOM 775 C C . ALA A 1 101 ? -3.316 2.267 -5.233 1.00 95.62 101 ALA A C 1
ATOM 777 O O . ALA A 1 101 ? -2.517 2.989 -4.635 1.00 95.62 101 ALA A O 1
ATOM 778 N N . ILE A 1 102 ? -3.554 2.373 -6.539 1.00 93.25 102 ILE A N 1
ATOM 779 C CA . ILE A 1 102 ? -3.011 3.459 -7.356 1.00 93.25 102 ILE A CA 1
ATOM 780 C C . ILE A 1 102 ? -3.925 4.666 -7.181 1.00 93.25 102 ILE A C 1
ATOM 782 O O . ILE A 1 102 ? -5.137 4.585 -7.418 1.00 93.25 102 ILE A O 1
ATOM 786 N N . VAL A 1 103 ? -3.349 5.781 -6.748 1.00 90.12 103 VAL A N 1
ATOM 787 C CA . VAL A 1 103 ? -4.080 7.015 -6.481 1.00 90.12 103 VAL A CA 1
ATOM 788 C C . VAL A 1 103 ? -3.503 8.117 -7.363 1.00 90.12 103 VAL A C 1
ATOM 790 O O . VAL A 1 103 ? -2.301 8.330 -7.348 1.00 90.12 103 VAL A O 1
ATOM 793 N N . PRO A 1 104 ? -4.326 8.845 -8.135 1.00 80.50 104 PRO A N 1
ATOM 794 C CA . PRO A 1 104 ? -3.813 9.929 -8.960 1.00 80.50 104 PRO A CA 1
ATOM 795 C C . PRO A 1 104 ? -3.255 11.056 -8.078 1.00 80.50 104 PRO A C 1
ATOM 797 O O . PRO A 1 104 ? -3.885 11.427 -7.090 1.00 80.50 104 PRO A O 1
ATOM 800 N N . GLY A 1 105 ? -2.152 11.692 -8.489 1.00 77.44 105 GLY A N 1
ATOM 801 C CA . GLY A 1 105 ? -1.460 12.740 -7.709 1.00 77.44 105 GLY A CA 1
ATOM 802 C C . GLY A 1 105 ? -2.269 14.005 -7.347 1.00 77.44 105 GLY A C 1
ATOM 803 O O . GLY A 1 105 ? -1.759 14.911 -6.696 1.00 77.44 105 GLY A O 1
ATOM 804 N N . LYS A 1 106 ? -3.542 14.108 -7.754 1.00 81.88 106 LYS A N 1
ATOM 805 C CA . LYS A 1 106 ? -4.512 15.113 -7.270 1.00 81.88 106 LYS A CA 1
ATOM 806 C C . LYS A 1 106 ? -5.807 14.451 -6.788 1.00 81.88 106 LYS A C 1
ATOM 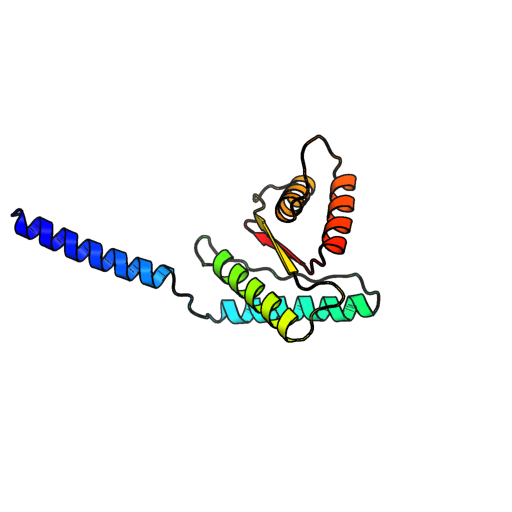808 O O . LYS A 1 106 ? -6.895 14.824 -7.222 1.00 81.88 106 LYS A O 1
ATOM 813 N N . ALA A 1 107 ? -5.693 13.443 -5.934 1.00 86.25 107 ALA A N 1
ATOM 814 C CA . ALA A 1 107 ? -6.836 12.766 -5.337 1.00 86.25 107 ALA A CA 1
ATOM 815 C C . ALA A 1 107 ? -7.347 13.496 -4.088 1.00 86.25 107 ALA A C 1
ATOM 817 O O . ALA A 1 107 ? -6.574 13.889 -3.213 1.00 86.25 107 ALA A O 1
ATOM 818 N N . SER A 1 108 ? -8.668 13.633 -3.982 1.00 91.94 108 SER A N 1
ATOM 819 C CA . SER A 1 108 ? -9.317 13.958 -2.709 1.00 91.94 108 SER A CA 1
ATOM 820 C C . SER A 1 108 ? -9.290 12.754 -1.758 1.00 91.94 108 SER A C 1
ATOM 822 O O . SER A 1 108 ? -9.088 11.613 -2.178 1.00 91.94 108 SER A O 1
ATOM 824 N N . VAL A 1 109 ? -9.572 12.978 -0.470 1.00 91.94 109 VAL A N 1
ATOM 825 C CA . VAL A 1 109 ? -9.753 11.886 0.506 1.00 91.94 109 VAL A CA 1
ATOM 826 C C . VAL A 1 109 ? -10.828 10.906 0.025 1.00 91.94 109 VAL A C 1
ATOM 828 O O . VAL A 1 109 ? -10.648 9.690 0.114 1.00 91.94 109 VAL A O 1
ATOM 831 N N . LYS A 1 110 ? -11.910 11.424 -0.568 1.00 91.94 110 LYS A N 1
ATOM 832 C CA . LYS A 1 110 ? -12.955 10.628 -1.217 1.00 91.94 110 LYS A CA 1
ATOM 833 C C . LYS A 1 110 ? -12.413 9.736 -2.338 1.00 91.94 110 LYS A C 1
ATOM 835 O O . LYS A 1 110 ? -12.778 8.559 -2.391 1.00 91.94 110 LYS A O 1
ATOM 840 N N . ASP A 1 111 ? -11.566 10.274 -3.213 1.00 91.88 111 ASP A N 1
ATOM 841 C CA . ASP A 1 111 ? -10.981 9.523 -4.331 1.00 91.88 111 ASP A CA 1
ATOM 842 C C . ASP A 1 111 ? -10.073 8.401 -3.821 1.00 91.88 111 ASP A C 1
ATOM 844 O O . ASP A 1 111 ? -10.219 7.258 -4.256 1.00 91.88 111 ASP A O 1
ATOM 848 N N . THR A 1 112 ? -9.227 8.693 -2.828 1.00 93.69 112 THR A N 1
ATOM 849 C CA . THR A 1 112 ? -8.370 7.702 -2.157 1.00 93.69 112 THR A CA 1
ATOM 850 C C . THR A 1 112 ? -9.197 6.604 -1.494 1.00 93.69 112 THR A C 1
ATOM 852 O O . THR A 1 112 ? -8.931 5.420 -1.701 1.00 93.69 112 THR A O 1
ATOM 855 N N . CYS A 1 113 ? -10.252 6.963 -0.753 1.00 94.50 113 CYS A N 1
ATOM 856 C CA . CYS A 1 113 ? -11.147 5.977 -0.146 1.00 94.50 113 CYS A CA 1
ATOM 857 C C . CYS A 1 113 ? -11.788 5.086 -1.210 1.00 94.50 113 CYS A C 1
ATOM 859 O O . CYS A 1 113 ? -11.863 3.872 -1.036 1.00 94.50 113 CYS A O 1
ATOM 861 N N . CYS A 1 114 ? -12.227 5.670 -2.327 1.00 93.50 114 CYS A N 1
ATOM 862 C CA . CYS A 1 114 ? -12.806 4.903 -3.421 1.00 93.50 114 CYS A CA 1
ATOM 863 C C . CYS A 1 114 ? -11.784 3.973 -4.081 1.00 93.50 114 CYS A C 1
ATOM 865 O O . CYS A 1 114 ? -12.143 2.846 -4.408 1.00 93.50 114 CYS A O 1
ATOM 867 N N . ALA A 1 115 ? -10.541 4.419 -4.277 1.00 94.19 115 ALA A N 1
ATOM 868 C CA . ALA A 1 115 ? -9.480 3.591 -4.840 1.00 94.19 115 ALA A CA 1
ATOM 869 C C . ALA A 1 115 ? -9.235 2.358 -3.960 1.00 94.19 115 ALA A C 1
ATOM 871 O O . ALA A 1 115 ? -9.374 1.235 -4.432 1.00 94.19 115 ALA A O 1
ATOM 872 N N . VAL A 1 116 ? -9.021 2.550 -2.655 1.00 95.69 116 VAL A N 1
ATOM 873 C CA . VAL A 1 116 ? -8.771 1.437 -1.723 1.00 95.69 116 VAL A CA 1
ATOM 874 C C . VAL A 1 116 ? -9.986 0.512 -1.585 1.00 95.69 116 VAL A C 1
ATOM 876 O O . VAL A 1 116 ? -9.836 -0.707 -1.579 1.00 95.69 116 VAL A O 1
ATOM 879 N N . LEU A 1 117 ? -11.204 1.064 -1.508 1.00 95.12 117 LEU A N 1
ATOM 880 C CA . LEU A 1 117 ? -12.434 0.266 -1.428 1.00 95.12 117 LEU A CA 1
ATOM 881 C C . LEU A 1 117 ? -12.633 -0.624 -2.668 1.00 95.12 117 LEU A C 1
ATOM 883 O O . LEU A 1 117 ? -13.137 -1.737 -2.536 1.00 95.12 117 LEU A O 1
ATOM 887 N N . ARG A 1 118 ? -12.230 -0.172 -3.862 1.00 93.94 118 ARG A N 1
ATOM 888 C CA . ARG A 1 118 ? -12.294 -1.005 -5.075 1.00 93.94 118 ARG A CA 1
ATOM 889 C C . ARG A 1 118 ? -11.324 -2.181 -5.010 1.00 93.94 118 ARG A C 1
ATOM 891 O O . ARG A 1 118 ? -11.724 -3.281 -5.375 1.00 93.94 118 ARG A O 1
ATOM 898 N N . GLU A 1 119 ? -10.112 -1.969 -4.502 1.00 95.19 119 GLU A N 1
ATOM 899 C CA . GLU A 1 119 ? -9.080 -3.016 -4.383 1.00 95.19 119 GLU A CA 1
ATOM 900 C C . GLU A 1 119 ? -9.481 -4.139 -3.417 1.00 95.19 119 GLU A C 1
ATOM 902 O O . GLU A 1 119 ? -9.129 -5.300 -3.606 1.00 95.19 119 GLU A O 1
ATOM 907 N N . ILE A 1 120 ? -10.296 -3.824 -2.408 1.00 93.50 120 ILE A N 1
ATOM 908 C CA . ILE A 1 120 ? -10.879 -4.825 -1.499 1.00 93.50 120 ILE A CA 1
ATOM 909 C C . ILE A 1 120 ? -12.228 -5.384 -1.994 1.00 93.50 120 ILE A C 1
ATOM 911 O O . ILE A 1 120 ? -12.897 -6.113 -1.266 1.00 93.50 120 ILE A O 1
ATOM 915 N N . GLY A 1 121 ? -12.644 -5.056 -3.223 1.00 91.81 121 GLY A N 1
ATOM 916 C CA . GLY A 1 121 ? -13.862 -5.580 -3.852 1.00 91.81 121 GLY A CA 1
ATOM 917 C C . GLY A 1 121 ? -15.168 -4.916 -3.402 1.00 91.81 121 GLY A C 1
ATOM 918 O O . GLY A 1 121 ? -16.250 -5.441 -3.673 1.00 91.81 121 GLY A O 1
ATOM 919 N N . TYR A 1 122 ? -15.109 -3.764 -2.730 1.00 90.44 122 TYR A N 1
ATOM 920 C CA . TYR A 1 122 ? -16.296 -3.051 -2.267 1.00 90.44 122 TYR A CA 1
ATOM 921 C C . TYR A 1 122 ? -16.860 -2.116 -3.358 1.00 90.44 122 TYR A C 1
ATOM 923 O O . TYR A 1 122 ? -16.126 -1.320 -3.951 1.00 90.44 122 TYR A O 1
ATOM 931 N N . PRO A 1 123 ? -18.179 -2.139 -3.628 1.00 86.38 123 PRO A N 1
ATOM 932 C CA . PRO A 1 123 ? -18.775 -1.302 -4.662 1.00 86.38 123 PRO A CA 1
ATOM 933 C C . PRO A 1 123 ? -18.802 0.178 -4.253 1.00 86.38 123 PRO A C 1
ATOM 935 O O . PRO A 1 123 ? 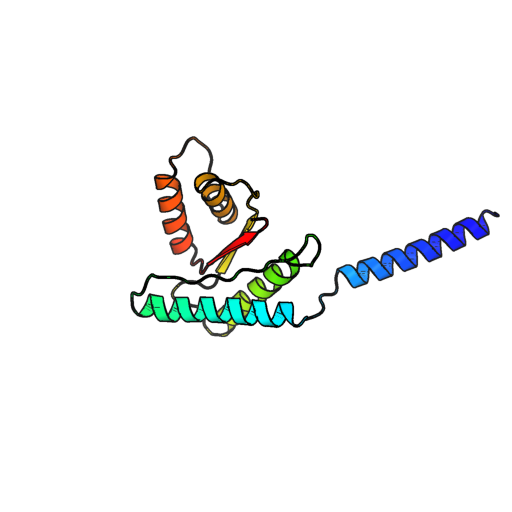-19.509 0.578 -3.331 1.00 86.38 123 PRO A O 1
ATOM 938 N N . THR A 1 124 ? -18.108 1.032 -5.009 1.00 83.06 124 THR A N 1
ATOM 939 C CA . THR A 1 124 ? -18.041 2.486 -4.750 1.00 83.06 124 THR A CA 1
ATOM 940 C C . THR A 1 124 ? -18.956 3.315 -5.660 1.00 83.06 124 THR A C 1
ATOM 942 O O . THR A 1 124 ? -18.697 4.495 -5.888 1.00 83.06 124 THR A O 1
ATOM 945 N N . LYS A 1 125 ? -19.995 2.714 -6.256 1.00 79.06 125 LYS A N 1
ATOM 946 C CA . LYS A 1 125 ? -20.904 3.422 -7.175 1.00 79.06 125 LYS A CA 1
ATOM 947 C C . LYS A 1 125 ? -21.897 4.308 -6.404 1.00 79.06 125 LYS A C 1
ATOM 949 O O . LYS A 1 125 ? -22.435 3.903 -5.373 1.00 79.06 125 LYS A O 1
ATOM 954 N N . GLY A 1 126 ? -22.185 5.488 -6.956 1.00 77.44 126 GLY A N 1
ATOM 955 C CA . GLY A 1 126 ? -23.176 6.440 -6.439 1.00 77.44 126 GLY A CA 1
ATOM 956 C C . GLY A 1 126 ? -22.578 7.620 -5.666 1.00 77.44 126 GLY A C 1
ATOM 957 O O . GLY A 1 126 ? -21.396 7.637 -5.329 1.00 77.44 126 GLY A O 1
ATOM 958 N N . ASN A 1 127 ? -23.405 8.632 -5.388 1.00 76.44 127 ASN A N 1
ATOM 959 C CA . ASN A 1 127 ? -22.963 9.814 -4.653 1.00 76.44 127 ASN A CA 1
ATOM 960 C C . ASN A 1 127 ? -22.960 9.533 -3.142 1.00 76.44 127 ASN A C 1
ATOM 962 O O . ASN A 1 127 ? -23.982 9.657 -2.471 1.00 76.44 127 ASN A O 1
ATOM 966 N N . ARG A 1 128 ? -21.813 9.089 -2.620 1.00 86.31 128 ARG A N 1
ATOM 967 C CA . ARG A 1 128 ? -21.578 8.898 -1.181 1.00 86.31 128 ARG A CA 1
ATOM 968 C C . ARG A 1 128 ? -20.817 10.087 -0.600 1.00 86.31 128 ARG A C 1
ATOM 970 O O . ARG A 1 128 ? -20.001 10.690 -1.302 1.00 86.31 128 ARG A O 1
ATOM 977 N N . THR A 1 129 ? -21.091 10.417 0.660 1.00 90.56 129 THR A N 1
ATOM 978 C CA . THR A 1 129 ? -20.327 11.420 1.412 1.00 90.56 129 THR A CA 1
ATOM 979 C C . THR A 1 129 ? -18.942 10.881 1.765 1.00 90.56 129 THR A C 1
ATOM 981 O O . THR A 1 129 ? -18.717 9.669 1.747 1.00 90.56 129 THR A O 1
ATOM 984 N N . GLU A 1 130 ? -18.010 11.782 2.065 1.00 92.81 130 GLU A N 1
ATOM 985 C CA . GLU A 1 130 ? -16.659 11.414 2.494 1.00 92.81 130 GLU A CA 1
ATOM 986 C C . GLU A 1 130 ? -16.684 10.620 3.809 1.00 92.81 130 GLU A C 1
ATOM 988 O O . GLU A 1 130 ? -16.155 9.512 3.847 1.00 92.81 130 GLU A O 1
ATOM 993 N N . ASP A 1 131 ? -17.416 11.101 4.820 1.00 93.31 131 ASP A N 1
ATOM 994 C CA . ASP A 1 131 ? -17.569 10.424 6.118 1.00 93.31 131 ASP A CA 1
ATOM 995 C C . ASP A 1 131 ? -18.068 8.983 5.971 1.00 93.31 131 ASP A C 1
ATOM 997 O O . ASP A 1 131 ? -17.516 8.054 6.561 1.00 93.31 131 ASP A O 1
ATOM 1001 N N . TYR A 1 132 ? -19.072 8.771 5.111 1.00 93.38 132 TYR A N 1
ATOM 1002 C CA . TYR A 1 132 ? -19.590 7.433 4.830 1.00 93.38 132 TYR A CA 1
ATOM 1003 C C . TYR A 1 132 ? -18.500 6.513 4.268 1.00 93.38 132 TYR A C 1
ATOM 1005 O O . TYR A 1 132 ? -18.428 5.338 4.633 1.00 93.38 132 TYR A O 1
ATOM 1013 N N . LEU A 1 133 ? -17.671 7.024 3.353 1.00 94.25 133 LEU A N 1
ATOM 1014 C CA . LEU A 1 133 ? -16.616 6.244 2.711 1.00 94.25 133 LEU A CA 1
ATOM 1015 C C . LEU A 1 133 ? -15.470 5.946 3.676 1.00 94.25 133 LEU A C 1
ATOM 1017 O O . LEU A 1 133 ? -14.978 4.820 3.658 1.00 94.25 133 LEU A O 1
ATOM 1021 N N . ILE A 1 134 ? -15.107 6.888 4.549 1.00 95.00 134 ILE A N 1
ATOM 1022 C CA . ILE A 1 134 ? -14.114 6.682 5.613 1.00 95.00 134 ILE A CA 1
ATOM 1023 C C . ILE A 1 134 ? -14.591 5.593 6.581 1.00 95.00 134 ILE A C 1
ATOM 1025 O O . ILE A 1 134 ? -13.860 4.639 6.856 1.00 95.00 134 ILE A O 1
ATOM 1029 N N . ASP A 1 135 ? -15.838 5.675 7.052 1.00 95.12 135 ASP A N 1
ATOM 1030 C CA . ASP A 1 135 ? -16.407 4.668 7.953 1.00 95.12 135 ASP A CA 1
ATOM 1031 C C . ASP A 1 135 ? -16.578 3.304 7.287 1.00 95.12 135 ASP A C 1
ATOM 1033 O O . ASP A 1 135 ? -16.428 2.255 7.923 1.00 95.12 135 ASP A O 1
ATOM 1037 N N . CYS A 1 136 ? -16.915 3.296 5.999 1.00 94.62 136 CYS A N 1
ATOM 1038 C CA . CYS A 1 136 ? -16.952 2.072 5.220 1.00 94.62 136 CYS A CA 1
ATOM 1039 C C . CYS A 1 136 ? -15.554 1.463 5.111 1.00 94.62 136 CYS A C 1
ATOM 1041 O O . CYS A 1 136 ? -15.383 0.293 5.440 1.00 94.62 136 CYS A O 1
ATOM 1043 N N . LEU A 1 137 ? -14.557 2.256 4.717 1.00 95.69 137 LEU A N 1
ATOM 1044 C CA . LEU A 1 137 ? -13.177 1.812 4.581 1.00 95.69 137 LEU A CA 1
ATOM 1045 C C . LEU A 1 137 ? -12.662 1.226 5.896 1.00 95.69 137 LEU A C 1
ATOM 1047 O O . LEU A 1 137 ? -12.205 0.089 5.905 1.00 95.69 137 LEU A O 1
ATOM 1051 N N . ARG A 1 138 ? -12.832 1.933 7.020 1.00 94.81 138 ARG A N 1
ATOM 1052 C CA . ARG A 1 138 ? -12.443 1.441 8.352 1.00 94.81 138 ARG A CA 1
ATOM 1053 C C . ARG A 1 138 ? -13.027 0.059 8.653 1.00 94.81 138 ARG A C 1
ATOM 1055 O O . ARG A 1 138 ? -12.285 -0.837 9.050 1.00 94.81 138 ARG A O 1
ATOM 1062 N N . ARG A 1 139 ? -14.335 -0.126 8.438 1.00 95.12 139 ARG A N 1
ATOM 1063 C CA . ARG A 1 139 ? -15.004 -1.419 8.663 1.00 95.12 139 ARG A CA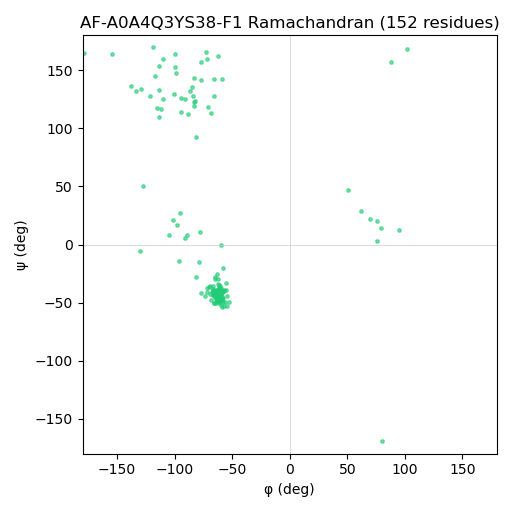 1
ATOM 1064 C C . ARG A 1 139 ? -14.461 -2.505 7.742 1.00 95.12 139 ARG A C 1
ATOM 1066 O O . ARG A 1 139 ? -14.189 -3.606 8.203 1.00 95.12 139 ARG A O 1
ATOM 1073 N N . GLN A 1 140 ? -14.278 -2.203 6.460 1.00 95.50 140 GLN A N 1
ATOM 1074 C CA . GLN A 1 140 ? -13.787 -3.191 5.501 1.00 95.50 140 GLN A CA 1
ATOM 1075 C C . GLN A 1 140 ? -12.336 -3.603 5.785 1.00 95.50 140 GLN A C 1
ATOM 1077 O O . GLN A 1 140 ? -12.030 -4.791 5.756 1.00 95.50 140 GLN A O 1
ATOM 1082 N N . LEU A 1 141 ? -11.453 -2.665 6.146 1.00 94.75 141 LEU A N 1
ATOM 1083 C CA . LEU A 1 141 ? -10.074 -2.987 6.537 1.00 94.75 141 LEU A CA 1
ATOM 1084 C C . LEU A 1 141 ? -10.036 -3.940 7.739 1.00 94.75 141 LEU A C 1
ATOM 1086 O O . LEU A 1 141 ? -9.249 -4.884 7.745 1.00 94.75 141 LEU A O 1
ATOM 1090 N N . GLN A 1 142 ? -10.914 -3.724 8.724 1.00 92.94 142 GLN A N 1
ATOM 1091 C CA . GLN A 1 142 ? -11.059 -4.615 9.877 1.00 92.94 142 GLN A CA 1
ATOM 1092 C C . GLN A 1 142 ? -11.582 -5.995 9.461 1.00 92.94 142 GLN A C 1
ATOM 1094 O O . GLN A 1 142 ? -10.965 -7.002 9.796 1.00 92.94 142 GLN A O 1
ATOM 1099 N N . HIS A 1 143 ? -12.671 -6.052 8.688 1.00 93.75 143 HIS A N 1
ATOM 1100 C CA . HIS A 1 143 ? -13.267 -7.314 8.234 1.00 93.75 143 HIS A CA 1
ATOM 1101 C C . HIS A 1 143 ? -12.317 -8.165 7.384 1.00 93.75 143 HIS A C 1
ATOM 1103 O O . HIS A 1 143 ? -12.340 -9.389 7.478 1.00 93.75 143 HIS A O 1
ATOM 1109 N N . HIS A 1 144 ? -11.475 -7.532 6.567 1.00 92.88 144 HIS A N 1
ATOM 1110 C CA . HIS A 1 144 ? -10.519 -8.221 5.701 1.00 92.88 144 HIS A CA 1
ATOM 1111 C C . HIS A 1 144 ? -9.146 -8.453 6.349 1.00 92.88 144 HIS A C 1
ATOM 1113 O O . HIS A 1 144 ? -8.244 -8.946 5.666 1.00 92.88 144 HIS A O 1
ATOM 1119 N N . HIS A 1 1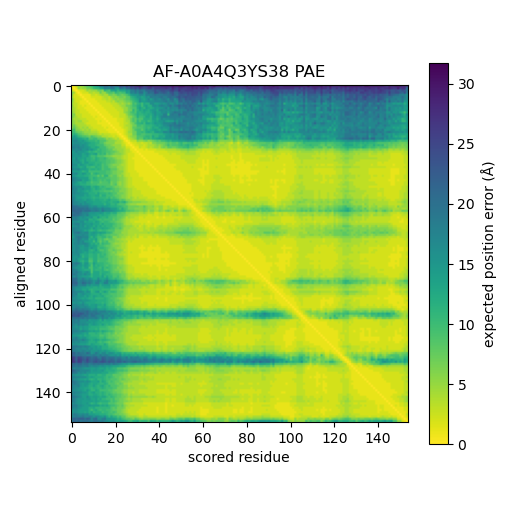45 ? -8.982 -8.122 7.639 1.00 92.56 145 HIS A N 1
ATOM 1120 C CA . HIS A 1 145 ? -7.716 -8.228 8.371 1.00 92.56 145 HIS A CA 1
ATOM 1121 C C . HIS A 1 145 ? -6.544 -7.554 7.625 1.00 92.56 145 HIS A C 1
ATOM 1123 O O . HIS A 1 145 ? -5.459 -8.123 7.465 1.00 92.56 145 HIS A O 1
ATOM 1129 N N . ILE A 1 146 ? -6.780 -6.329 7.142 1.00 95.94 146 ILE A N 1
ATOM 1130 C CA . ILE A 1 146 ? -5.777 -5.513 6.452 1.00 95.94 146 ILE A CA 1
ATOM 1131 C C . ILE A 1 146 ? -4.905 -4.788 7.487 1.00 95.94 146 ILE A C 1
ATOM 1133 O O . ILE A 1 146 ? -5.396 -4.020 8.317 1.00 95.94 146 ILE A O 1
ATOM 1137 N N . ALA A 1 147 ? -3.596 -5.014 7.409 1.00 95.31 147 ALA A N 1
ATOM 1138 C CA . ALA A 1 147 ? -2.589 -4.396 8.264 1.00 95.31 147 ALA A CA 1
ATOM 1139 C C . ALA A 1 147 ? -2.285 -2.952 7.851 1.00 95.31 147 ALA A C 1
ATOM 1141 O O . ALA A 1 147 ? -2.130 -2.075 8.704 1.00 95.31 147 ALA A O 1
ATOM 1142 N N . ALA A 1 148 ? -2.193 -2.703 6.542 1.00 96.50 148 ALA A N 1
ATOM 1143 C CA . ALA A 1 148 ? -1.830 -1.403 5.996 1.00 96.50 148 ALA A CA 1
ATOM 1144 C C . ALA A 1 148 ? -2.379 -1.173 4.586 1.00 96.50 148 ALA A C 1
ATOM 1146 O O . ALA A 1 148 ? -2.777 -2.100 3.880 1.00 96.50 148 ALA A O 1
ATOM 1147 N N . ILE A 1 149 ? -2.363 0.097 4.190 1.00 96.69 149 ILE A N 1
ATOM 1148 C CA . ILE A 1 149 ? -2.654 0.550 2.835 1.00 96.69 149 ILE A CA 1
ATOM 1149 C C . ILE A 1 149 ? -1.344 1.054 2.2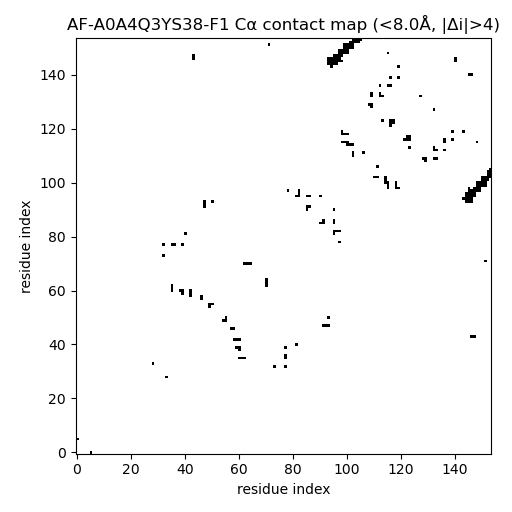32 1.00 96.69 149 ILE A C 1
ATOM 1151 O O . ILE A 1 149 ? -0.694 1.932 2.801 1.00 96.69 149 ILE A O 1
ATOM 1155 N N . HIS A 1 150 ? -0.975 0.509 1.082 1.00 97.00 150 HIS A N 1
ATOM 1156 C CA . HIS A 1 150 ? 0.043 1.055 0.201 1.00 97.00 150 HIS A CA 1
ATOM 1157 C C . HIS A 1 150 ? -0.644 1.927 -0.855 1.00 97.00 150 HIS A C 1
ATOM 1159 O O . HIS A 1 150 ? -1.577 1.490 -1.528 1.00 97.00 150 HIS A O 1
ATOM 1165 N N . LEU A 1 151 ? -0.196 3.171 -0.970 1.00 94.88 151 LEU A N 1
ATOM 1166 C CA . LEU A 1 151 ? -0.698 4.135 -1.937 1.00 94.88 151 LEU A CA 1
ATOM 1167 C C . LEU A 1 151 ? 0.419 4.402 -2.950 1.00 94.88 151 LEU A C 1
ATOM 1169 O O . LEU A 1 151 ? 1.482 4.886 -2.560 1.00 94.88 151 LEU A O 1
ATOM 1173 N N . ASP A 1 152 ? 0.182 4.059 -4.215 1.00 92.44 152 ASP A N 1
ATOM 1174 C CA . ASP A 1 152 ? 1.119 4.304 -5.316 1.00 92.44 152 ASP A CA 1
ATOM 1175 C C . ASP A 1 152 ? 0.706 5.555 -6.111 1.00 92.44 152 ASP A C 1
ATOM 1177 O O . ASP A 1 152 ? -0.477 5.892 -6.166 1.00 92.44 152 ASP A O 1
ATOM 1181 N N . GLU A 1 153 ? 1.688 6.216 -6.729 1.00 85.56 153 GLU A N 1
ATOM 1182 C CA . GLU A 1 153 ? 1.543 7.445 -7.538 1.00 85.56 153 GLU A CA 1
ATOM 1183 C C . GLU A 1 153 ? 1.009 8.707 -6.822 1.00 85.56 153 GLU A C 1
ATOM 1185 O O . GLU A 1 153 ? 0.431 9.594 -7.457 1.00 85.56 153 GLU A O 1
ATOM 1190 N N . ILE A 1 154 ? 1.266 8.827 -5.514 1.00 78.19 154 ILE A N 1
ATOM 1191 C CA . ILE A 1 154 ? 0.943 10.035 -4.728 1.00 78.19 154 ILE A CA 1
ATOM 1192 C C . ILE A 1 154 ? 1.865 11.213 -5.067 1.00 78.19 154 ILE A C 1
ATOM 1194 O O . ILE A 1 154 ? 3.099 11.000 -5.151 1.00 78.19 154 ILE A O 1
#

Mean predicted aligned error: 6.75 Å

Radius of gyration: 21.21 Å; Cα contacts (8 Å, |Δi|>4): 124; chains: 1; bounding box: 46×33×74 Å

pLDDT: mean 90.95, std 6.5, range [59.84, 97.69]

Foldseek 3Di:
DDPVVVVVVVVVVVVVVVVVVVVVPDDDDDPLLVVQLVVVLVQLVVCLVCVVVVHDDGDDGDDDDDPPPCPVVSVVVSQVVQLVVQVVVPHTPLARHEQEFEAAPPDDLLRVLCRRCVSLVHDPDDDDDSVVSVVVSVVSCRVVSHSYYHYPHD

Nearest PDB structures (foldseek):
  3nv9-assembly1_B  TM=2.391E-01  e=3.372E+00  Entamoeba histolytica

Sequence (154 aa):
MTTNEALAVMEKTRTKAAATAALDDFFFETETHRLIRERVFSVLEARETRLARGLYEQKGAALIGPAGSGKSTMMARVIREYEEAAVATGGREFGHRIVSAIVPGKASVKDTCCAVLREIGYPTKGNRTEDYLIDCLRRQLQHHHIAAIHLDEI